Protein AF-A0A831NVC8-F1 (afdb_monomer_lite)

pLDDT: mean 94.71, std 5.54, range [62.0, 98.44]

Radius of gyration: 13.77 Å; chains: 1; bounding box: 27×17×34 Å

Foldseek 3Di:
DDDDDQDDDPPPCSVVVQVVCVVVVHDDDDPVVVVVVCCPPPHPNVPD

Secondary structure (DSSP, 8-state):
---------TTSSHHHHHHHHHHTT-----HHHHHHHHTSTT-TTT--

InterPro domains:
  IPR001977 Dephospho-CoA kinase [PF01121] (4-47)
  IPR001977 Dephospho-CoA kinase [PS51219] (3-48)
  IPR027417 P-loop containing nucleoside triphosphate hydrolase [G3DSA:3.40.50.300] (1-48)
  IPR027417 P-loop containing nucleoside triphosphate hydrolase [SSF52540] (1-46)

Organism: NCBI:txid1076588

Structure (mmCIF, N/CA/C/O backbone):
data_AF-A0A831NVC8-F1
#
_entry.id   AF-A0A831NVC8-F1
#
loop_
_atom_site.group_PDB
_atom_site.id
_atom_site.type_symbol
_atom_site.label_atom_id
_atom_site.label_alt_id
_atom_site.label_comp_id
_atom_site.label_asym_id
_atom_site.label_entity_id
_atom_site.label_seq_id
_atom_site.pdbx_PDB_ins_code
_atom_site.Cartn_x
_atom_site.Cartn_y
_atom_site.Cartn_z
_atom_site.occupancy
_atom_site.B_iso_or_equiv
_atom_site.auth_seq_id
_atom_site.auth_comp_id
_atom_site.auth_asym_id
_atom_site.auth_atom_id
_atom_site.pdbx_PDB_model_num
ATOM 1 N N . MET A 1 1 ? -17.621 8.443 -3.775 1.00 86.06 1 MET A N 1
ATOM 2 C CA . MET A 1 1 ? -16.946 7.579 -2.779 1.00 86.06 1 MET A CA 1
ATOM 3 C C . MET A 1 1 ? -15.943 8.416 -2.010 1.00 86.06 1 MET A C 1
ATOM 5 O O . MET A 1 1 ? -15.298 9.260 -2.624 1.00 86.06 1 MET A O 1
ATOM 9 N N . LEU A 1 2 ? -15.832 8.204 -0.700 1.00 96.00 2 LEU A N 1
ATOM 10 C CA . LEU A 1 2 ? -14.773 8.803 0.113 1.00 96.00 2 LEU A CA 1
ATOM 11 C C . LEU A 1 2 ? -13.416 8.208 -0.298 1.00 96.00 2 LEU A C 1
ATOM 13 O O . LEU A 1 2 ? -13.336 7.011 -0.568 1.00 96.00 2 LEU A O 1
ATOM 17 N N . ARG A 1 3 ? -12.370 9.037 -0.368 1.00 96.44 3 ARG A N 1
ATOM 18 C CA . ARG A 1 3 ? -10.993 8.618 -0.667 1.00 96.44 3 ARG A CA 1
ATOM 19 C C . ARG A 1 3 ? -10.084 9.068 0.468 1.00 96.44 3 ARG A C 1
ATOM 21 O O . ARG A 1 3 ? -10.174 10.218 0.890 1.00 96.44 3 ARG A O 1
ATOM 28 N N . ILE A 1 4 ? -9.230 8.168 0.945 1.00 96.69 4 ILE A N 1
ATOM 29 C CA . ILE A 1 4 ? -8.318 8.406 2.067 1.00 96.69 4 ILE A CA 1
ATOM 30 C C . ILE A 1 4 ? -6.915 7.997 1.623 1.00 96.69 4 ILE A C 1
ATOM 32 O O . ILE A 1 4 ? -6.729 6.891 1.124 1.00 96.69 4 ILE A O 1
ATOM 36 N N . GLY A 1 5 ? -5.940 8.894 1.784 1.00 96.88 5 GLY A N 1
ATOM 37 C CA . GLY A 1 5 ? -4.531 8.589 1.546 1.00 96.88 5 GLY A CA 1
ATOM 38 C C . GLY A 1 5 ? -3.881 8.029 2.807 1.00 96.88 5 GLY A C 1
ATOM 39 O O . GLY A 1 5 ? -3.867 8.704 3.836 1.00 96.88 5 GLY A O 1
ATOM 40 N N . LEU A 1 6 ? -3.330 6.818 2.724 1.00 96.88 6 LEU A N 1
ATOM 41 C CA . LEU A 1 6 ? -2.530 6.213 3.787 1.00 96.88 6 LEU A CA 1
ATOM 42 C C . LEU A 1 6 ? -1.041 6.403 3.471 1.00 96.88 6 LEU A C 1
ATOM 44 O O . LEU A 1 6 ? -0.557 5.943 2.443 1.00 96.88 6 LEU A O 1
ATOM 48 N N . THR A 1 7 ? -0.312 7.088 4.351 1.00 95.44 7 THR A N 1
ATOM 49 C CA . THR A 1 7 ? 1.1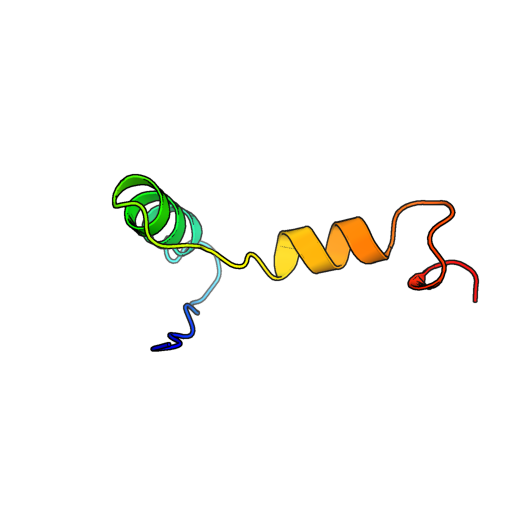27 7.356 4.204 1.00 95.44 7 THR A CA 1
ATOM 50 C C . THR A 1 7 ? 1.850 7.201 5.543 1.00 95.44 7 THR A C 1
ATOM 52 O O . THR A 1 7 ? 1.228 6.957 6.575 1.00 95.44 7 THR A O 1
ATOM 55 N N . GLY A 1 8 ? 3.177 7.291 5.533 1.00 95.00 8 GLY A N 1
ATOM 56 C CA . GLY A 1 8 ? 4.036 7.064 6.691 1.00 95.00 8 GLY A CA 1
ATOM 57 C C . GLY A 1 8 ? 5.444 6.619 6.293 1.00 95.00 8 GLY A C 1
ATOM 58 O O . GLY A 1 8 ? 5.667 6.128 5.184 1.00 95.00 8 GLY A O 1
ATOM 59 N N . GLY A 1 9 ? 6.403 6.772 7.205 1.00 95.94 9 GLY A N 1
ATOM 60 C CA . GLY A 1 9 ? 7.802 6.388 6.988 1.00 95.94 9 GLY A CA 1
ATOM 61 C C . GLY A 1 9 ? 8.035 4.873 6.896 1.00 95.94 9 GLY A C 1
ATOM 62 O O . GLY A 1 9 ? 7.116 4.058 7.024 1.00 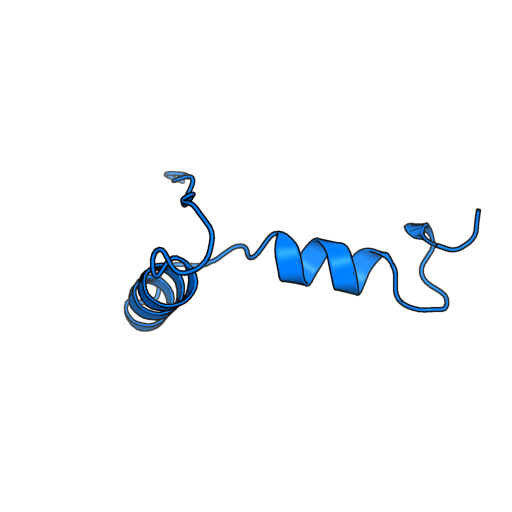95.94 9 GLY A O 1
ATOM 63 N N . ILE A 1 10 ? 9.288 4.475 6.668 1.00 94.88 10 ILE A N 1
ATOM 64 C CA . ILE A 1 10 ? 9.704 3.064 6.738 1.00 94.88 10 ILE A CA 1
ATOM 65 C C . ILE A 1 10 ? 9.372 2.501 8.127 1.00 94.88 10 ILE A C 1
ATOM 67 O O . ILE A 1 10 ? 9.524 3.190 9.131 1.00 94.88 10 ILE A O 1
ATOM 71 N N . ALA A 1 11 ? 8.885 1.256 8.164 1.00 94.81 11 ALA A N 1
ATOM 72 C CA . ALA A 1 11 ? 8.503 0.539 9.386 1.00 94.81 11 ALA A CA 1
ATOM 73 C C . ALA A 1 11 ? 7.412 1.212 10.251 1.00 94.81 11 ALA A C 1
ATOM 75 O O . ALA A 1 11 ? 7.177 0.788 11.377 1.00 94.81 11 ALA A O 1
ATOM 76 N N . SER A 1 12 ? 6.672 2.197 9.728 1.00 97.06 12 SER A N 1
ATOM 77 C CA . SER A 1 12 ? 5.595 2.871 10.475 1.00 97.06 12 SER A CA 1
ATOM 78 C C . SER A 1 12 ? 4.291 2.066 10.589 1.00 97.06 12 SER A C 1
ATOM 80 O O . SER A 1 12 ? 3.293 2.594 11.068 1.00 97.06 12 SER A O 1
ATOM 82 N N . GLY A 1 13 ? 4.255 0.829 10.081 1.00 96.94 13 GLY A N 1
ATOM 83 C CA . GLY A 1 13 ? 3.069 -0.033 10.130 1.00 96.94 13 GLY A CA 1
ATOM 84 C C . GLY A 1 13 ? 1.994 0.242 9.071 1.00 96.94 13 GLY A C 1
ATOM 85 O O . GLY A 1 13 ? 0.873 -0.221 9.241 1.00 96.94 13 GLY A O 1
ATOM 86 N N . LYS A 1 14 ? 2.303 0.951 7.971 1.00 97.12 14 LYS A N 1
ATOM 87 C CA . LYS A 1 14 ? 1.332 1.221 6.884 1.00 97.12 14 LYS A CA 1
ATOM 88 C C . LYS A 1 14 ? 0.629 -0.046 6.391 1.00 97.12 14 LYS A C 1
ATOM 90 O O . LYS A 1 14 ? -0.591 -0.058 6.340 1.00 97.12 14 LYS A O 1
ATOM 95 N N . THR A 1 15 ? 1.396 -1.100 6.106 1.00 96.00 15 THR A N 1
ATOM 96 C CA . THR A 1 15 ? 0.860 -2.389 5.643 1.00 96.00 15 THR A CA 1
ATOM 97 C C . THR A 1 15 ? -0.112 -2.988 6.658 1.00 96.00 15 THR A C 1
ATOM 99 O O . THR A 1 15 ? -1.209 -3.383 6.297 1.00 96.00 15 THR A O 1
ATOM 102 N N . ALA A 1 16 ? 0.213 -2.942 7.955 1.00 97.56 16 ALA A N 1
ATOM 103 C CA . ALA A 1 16 ? -0.696 -3.431 8.993 1.00 97.56 16 ALA A CA 1
ATOM 104 C C . ALA A 1 16 ? -2.016 -2.637 9.039 1.00 97.56 16 ALA A C 1
ATOM 106 O O . ALA A 1 16 ? -3.083 -3.210 9.252 1.00 97.56 16 ALA A O 1
ATOM 107 N N . VAL A 1 17 ? -1.960 -1.319 8.817 1.00 97.25 17 VAL A N 1
ATOM 108 C CA . VAL A 1 17 ? -3.155 -0.465 8.759 1.00 97.25 17 VAL A CA 1
ATOM 109 C C . VAL A 1 17 ? -3.984 -0.745 7.501 1.00 97.25 17 VAL A C 1
ATOM 111 O O . VAL A 1 17 ? -5.204 -0.871 7.606 1.00 97.25 17 VAL A O 1
ATOM 114 N N . SER A 1 1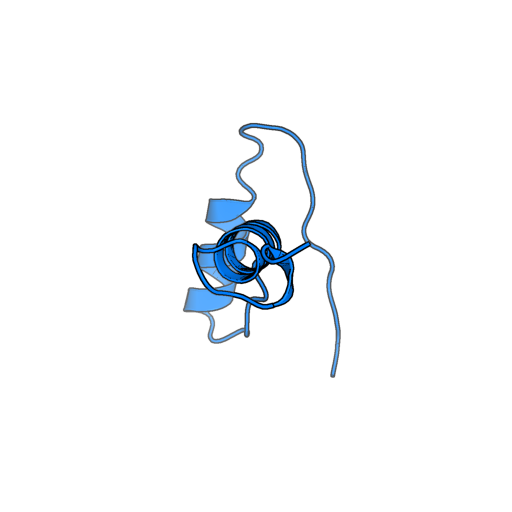8 ? -3.359 -0.863 6.323 1.00 97.25 18 SER A N 1
ATOM 115 C CA . SER A 1 18 ? -4.078 -1.199 5.086 1.00 97.25 18 SER A CA 1
ATOM 116 C C . SER A 1 18 ? -4.721 -2.581 5.160 1.00 97.25 18 SER A C 1
ATOM 118 O O . SER A 1 18 ? -5.885 -2.720 4.792 1.00 97.25 18 SER A O 1
ATOM 120 N N . ASP A 1 19 ? -4.023 -3.573 5.713 1.00 97.38 19 ASP A N 1
ATOM 121 C CA . ASP A 1 19 ? -4.549 -4.930 5.885 1.00 97.38 19 ASP A CA 1
ATOM 122 C C . ASP A 1 19 ? -5.758 -4.940 6.823 1.00 97.38 19 ASP A C 1
ATOM 124 O O . ASP A 1 19 ? -6.754 -5.615 6.561 1.00 97.38 19 ASP A O 1
ATOM 128 N N . HIS A 1 20 ? -5.712 -4.142 7.894 1.00 98.06 20 HIS A N 1
ATOM 129 C CA . HIS A 1 20 ? -6.845 -4.001 8.800 1.00 98.06 20 HIS A CA 1
ATOM 130 C C . HIS A 1 20 ? -8.066 -3.382 8.103 1.00 98.06 20 HIS A C 1
ATOM 132 O O . HIS A 1 20 ? -9.183 -3.870 8.271 1.00 98.06 20 HIS A O 1
ATOM 138 N N . PHE A 1 21 ? -7.875 -2.355 7.267 1.00 97.81 21 PHE A N 1
ATOM 139 C CA . PHE A 1 21 ? -8.966 -1.803 6.456 1.00 97.81 21 PHE A CA 1
ATOM 140 C C . PHE A 1 21 ? -9.540 -2.837 5.479 1.00 97.81 21 PHE A C 1
ATOM 142 O O . PHE A 1 21 ? -10.762 -2.962 5.376 1.00 97.81 21 PHE A O 1
ATOM 149 N N . ALA A 1 22 ? -8.683 -3.616 4.816 1.00 97.50 22 ALA A N 1
ATOM 150 C CA . ALA A 1 22 ? -9.115 -4.678 3.912 1.00 97.50 22 ALA A CA 1
ATOM 151 C C . ALA A 1 22 ? -9.948 -5.753 4.636 1.00 97.50 22 ALA A C 1
ATOM 153 O O . ALA A 1 22 ? -10.989 -6.168 4.127 1.00 97.50 22 ALA A O 1
ATOM 154 N N . GLN A 1 23 ? -9.558 -6.150 5.854 1.00 98.44 23 GLN A N 1
ATOM 155 C CA . GLN A 1 23 ? -10.318 -7.092 6.693 1.00 98.44 23 GLN A CA 1
ATOM 156 C C . GLN A 1 23 ? -11.715 -6.575 7.068 1.00 98.44 23 GLN A C 1
ATOM 158 O O . GLN A 1 23 ? -12.637 -7.368 7.249 1.00 98.44 23 GLN A O 1
ATOM 163 N N . LEU A 1 24 ? -11.891 -5.253 7.152 1.00 98.06 24 LEU A N 1
ATOM 164 C CA . LEU A 1 24 ? -13.189 -4.607 7.372 1.00 98.06 24 LEU A CA 1
ATOM 165 C C . LEU A 1 24 ? -14.023 -4.471 6.083 1.00 98.06 24 LEU A C 1
ATOM 167 O O . LEU A 1 24 ? -15.096 -3.871 6.106 1.00 98.06 24 LEU A O 1
ATOM 171 N N . GLY A 1 25 ? -13.545 -5.009 4.956 1.00 97.75 25 GLY A N 1
ATOM 172 C CA . GLY A 1 25 ? -14.216 -4.940 3.658 1.00 97.75 25 GLY A CA 1
ATOM 173 C C . GLY A 1 25 ? -14.036 -3.605 2.933 1.00 97.75 25 GLY A C 1
ATOM 174 O O . GLY A 1 25 ? -14.759 -3.330 1.976 1.00 97.75 25 GLY A O 1
ATOM 175 N N . ILE A 1 26 ? -13.096 -2.762 3.373 1.00 97.88 26 ILE A N 1
ATOM 176 C CA . ILE A 1 26 ? -12.795 -1.496 2.700 1.00 97.88 26 ILE A CA 1
ATOM 177 C C . ILE A 1 26 ? -11.823 -1.776 1.546 1.00 97.88 26 ILE A C 1
ATOM 179 O O . ILE A 1 26 ? -10.757 -2.344 1.781 1.00 97.88 26 ILE A O 1
ATOM 183 N N . PRO A 1 27 ? -12.145 -1.368 0.305 1.00 97.25 27 PRO A N 1
ATOM 184 C CA . PRO A 1 27 ? -11.232 -1.526 -0.819 1.00 97.25 27 PRO A CA 1
ATOM 185 C C . PRO A 1 27 ? -9.922 -0.768 -0.589 1.00 97.25 27 PRO A C 1
ATOM 187 O O . PRO A 1 27 ? -9.933 0.432 -0.303 1.00 97.25 27 PRO A O 1
ATOM 190 N N . VAL A 1 28 ? -8.800 -1.466 -0.758 1.00 96.81 28 VAL A N 1
ATOM 191 C CA . VAL 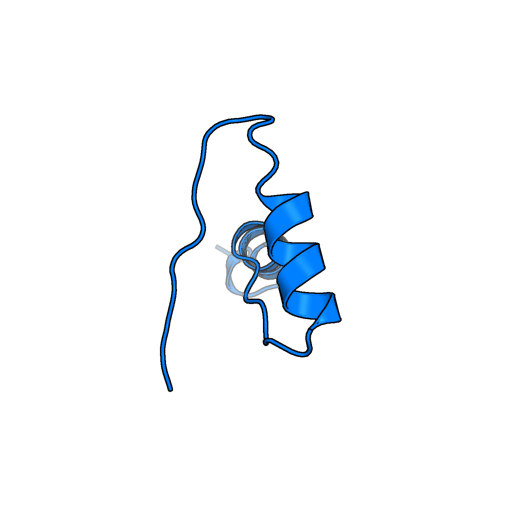A 1 28 ? -7.449 -0.906 -0.660 1.00 96.81 28 VAL A CA 1
ATOM 192 C C . VAL A 1 28 ? -6.843 -0.821 -2.055 1.00 96.81 28 VAL A C 1
ATOM 194 O O . VAL A 1 28 ? -6.934 -1.762 -2.837 1.00 96.81 28 VAL A O 1
ATOM 197 N N . ILE A 1 29 ? -6.227 0.320 -2.358 1.00 96.75 29 ILE A N 1
ATOM 198 C CA . ILE A 1 29 ? -5.423 0.527 -3.564 1.00 96.75 29 ILE A CA 1
ATOM 199 C C . ILE A 1 29 ? -3.968 0.609 -3.104 1.00 96.75 29 ILE A C 1
ATOM 201 O O . ILE A 1 29 ? -3.582 1.606 -2.492 1.00 96.75 29 ILE A O 1
ATOM 205 N N . ASP A 1 30 ? -3.184 -0.436 -3.368 1.00 95.12 30 ASP A N 1
ATOM 206 C CA . ASP A 1 30 ? -1.756 -0.471 -3.042 1.00 95.12 30 ASP A CA 1
ATOM 207 C C . ASP A 1 30 ? -0.932 0.070 -4.219 1.00 95.12 30 ASP A C 1
ATOM 209 O O . ASP A 1 30 ? -0.833 -0.541 -5.284 1.00 95.12 30 ASP A O 1
ATOM 213 N N . THR A 1 31 ? -0.342 1.248 -4.032 1.00 93.75 31 THR A N 1
ATOM 214 C CA . THR A 1 31 ? 0.449 1.916 -5.069 1.00 93.75 31 THR A CA 1
ATOM 215 C C . THR A 1 31 ? 1.795 1.248 -5.321 1.00 93.75 31 THR A C 1
ATOM 217 O O . THR A 1 31 ? 2.294 1.315 -6.445 1.00 93.75 31 THR A O 1
ATOM 220 N N . ASP A 1 32 ? 2.390 0.619 -4.305 1.00 92.12 32 ASP A N 1
ATOM 221 C CA . ASP A 1 32 ? 3.683 -0.052 -4.435 1.00 92.12 32 ASP A CA 1
ATOM 222 C C . ASP A 1 32 ? 3.519 -1.337 -5.247 1.00 92.12 32 ASP A C 1
ATOM 224 O O . ASP A 1 32 ? 4.338 -1.622 -6.123 1.00 92.12 32 ASP A O 1
ATOM 228 N N . GLN A 1 33 ? 2.436 -2.082 -5.003 1.00 94.19 33 GLN A N 1
ATOM 229 C CA . GLN A 1 33 ? 2.073 -3.248 -5.804 1.00 94.19 33 GLN A CA 1
ATOM 230 C C . GLN A 1 33 ? 1.805 -2.858 -7.261 1.00 94.19 33 GLN A C 1
ATOM 232 O O . GLN A 1 33 ? 2.452 -3.392 -8.160 1.00 94.19 33 GLN A O 1
ATOM 237 N N . ILE A 1 34 ? 0.926 -1.877 -7.492 1.00 95.25 34 ILE A N 1
ATOM 238 C CA . ILE A 1 34 ? 0.576 -1.424 -8.847 1.00 95.25 34 ILE A CA 1
ATOM 239 C C . ILE A 1 34 ? 1.823 -0.962 -9.606 1.00 95.25 34 ILE A C 1
ATOM 241 O O . ILE A 1 34 ? 2.001 -1.297 -10.772 1.00 95.25 34 ILE A O 1
ATOM 245 N N . SER A 1 35 ? 2.720 -0.223 -8.950 1.00 95.00 35 SER A N 1
ATOM 246 C CA . SER A 1 35 ? 3.949 0.254 -9.594 1.00 95.00 35 SER A CA 1
ATOM 247 C C . SER A 1 35 ? 4.853 -0.890 -10.054 1.00 95.00 35 SER A C 1
ATOM 249 O O . SER A 1 35 ? 5.503 -0.756 -11.086 1.00 95.00 35 SER A O 1
ATOM 251 N N . ARG A 1 36 ? 4.897 -2.010 -9.316 1.00 95.38 36 ARG A N 1
ATOM 252 C CA . ARG A 1 36 ? 5.661 -3.210 -9.700 1.00 95.38 36 ARG A CA 1
ATOM 253 C C . ARG A 1 36 ? 5.003 -3.952 -10.856 1.00 95.38 36 ARG A C 1
ATOM 255 O O . ARG A 1 36 ? 5.697 -4.299 -11.802 1.00 95.38 36 ARG A O 1
ATOM 262 N N . GLU A 1 37 ? 3.687 -4.146 -10.790 1.00 95.88 37 GLU A N 1
ATOM 263 C CA . GLU A 1 37 ? 2.903 -4.813 -11.840 1.00 95.88 37 GLU A CA 1
ATOM 264 C C . GLU A 1 37 ? 2.993 -4.059 -13.170 1.00 95.88 37 GLU A C 1
ATOM 266 O O . GLU A 1 37 ? 3.157 -4.660 -14.228 1.00 95.88 37 GLU A O 1
ATOM 271 N N . LEU A 1 38 ? 2.960 -2.724 -13.124 1.00 95.50 38 LEU A N 1
ATOM 272 C CA . LEU A 1 38 ? 3.079 -1.892 -14.319 1.00 95.50 38 LEU A CA 1
ATOM 273 C C . LEU A 1 38 ? 4.401 -2.103 -15.060 1.00 95.50 38 LEU A C 1
ATOM 275 O O . LEU A 1 38 ? 4.423 -1.934 -16.274 1.00 95.50 38 LEU A O 1
ATOM 279 N N . VAL A 1 39 ? 5.481 -2.483 -14.375 1.00 95.62 39 VAL A N 1
ATOM 280 C CA . VAL A 1 39 ? 6.824 -2.639 -14.962 1.00 95.62 39 VAL A CA 1
ATOM 281 C C . VAL A 1 39 ? 7.259 -4.099 -15.093 1.00 95.62 39 VAL A C 1
ATOM 283 O O . VAL A 1 39 ? 8.454 -4.381 -15.181 1.00 95.62 39 VAL A O 1
ATOM 286 N N . GLU A 1 40 ? 6.322 -5.047 -15.089 1.00 96.50 40 GLU A N 1
ATOM 287 C C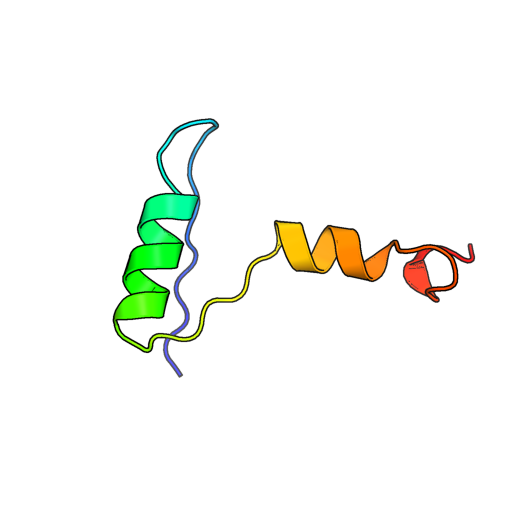A . GLU A 1 40 ? 6.651 -6.443 -15.371 1.00 96.50 40 GLU A CA 1
ATOM 288 C C . GLU A 1 40 ? 7.174 -6.631 -16.811 1.00 96.50 40 GLU A C 1
ATOM 290 O O . GLU A 1 40 ? 6.788 -5.903 -17.729 1.00 96.50 40 GLU A O 1
ATOM 295 N N . PRO A 1 41 ? 8.060 -7.614 -17.061 1.00 95.44 41 PRO A N 1
ATOM 296 C CA . PRO A 1 41 ? 8.532 -7.901 -18.410 1.00 95.44 41 PRO A CA 1
ATOM 297 C C . PRO A 1 41 ? 7.384 -8.117 -19.403 1.00 95.44 41 PRO A C 1
ATOM 299 O O . PRO A 1 41 ? 6.543 -8.992 -19.218 1.00 95.44 41 PRO A O 1
ATOM 302 N N . GLY A 1 42 ? 7.388 -7.343 -20.490 1.00 92.94 42 GLY A N 1
ATOM 303 C CA . GLY A 1 42 ? 6.371 -7.420 -21.542 1.00 92.94 42 GLY A CA 1
ATOM 304 C C . GLY A 1 42 ? 5.176 -6.480 -21.360 1.00 92.94 42 GLY A C 1
ATOM 305 O O . GLY A 1 42 ? 4.317 -6.452 -22.239 1.00 92.94 42 GLY A O 1
ATOM 306 N N . THR A 1 43 ? 5.115 -5.688 -20.285 1.00 94.81 43 THR A N 1
ATOM 307 C CA . THR A 1 43 ? 4.126 -4.608 -20.170 1.00 94.81 43 THR A CA 1
ATOM 308 C C . THR A 1 43 ? 4.513 -3.402 -21.024 1.00 94.81 43 THR A C 1
ATOM 310 O O . THR A 1 43 ? 5.691 -3.092 -21.212 1.00 94.81 43 THR A O 1
ATOM 313 N N . GLU A 1 44 ? 3.512 -2.665 -21.511 1.00 92.38 44 GLU A N 1
ATOM 314 C CA . GLU A 1 44 ? 3.732 -1.448 -22.306 1.00 92.38 44 GLU A CA 1
ATOM 315 C C . GLU A 1 44 ? 4.586 -0.407 -21.572 1.00 92.38 44 GLU A C 1
ATOM 317 O O . GLU A 1 44 ? 5.401 0.267 -22.197 1.00 92.38 44 GLU A O 1
ATOM 322 N N . ALA A 1 45 ? 4.439 -0.290 -20.247 1.00 90.25 45 ALA A N 1
ATOM 323 C CA . ALA A 1 45 ? 5.173 0.708 -19.475 1.00 90.25 45 ALA A CA 1
ATOM 324 C C . ALA A 1 45 ? 6.678 0.399 -19.350 1.00 90.25 45 ALA A C 1
ATOM 326 O O . ALA A 1 45 ? 7.447 1.315 -19.062 1.00 90.25 45 ALA A O 1
ATOM 327 N N . LEU A 1 46 ? 7.107 -0.851 -19.576 1.00 92.69 46 LEU A N 1
ATOM 328 C CA . LEU A 1 46 ? 8.522 -1.236 -19.577 1.00 92.69 46 LEU A CA 1
ATOM 329 C C . LEU A 1 46 ? 9.151 -1.235 -20.984 1.00 92.69 46 LEU A C 1
ATOM 331 O O . LEU A 1 46 ? 10.368 -1.135 -21.099 1.00 92.69 46 LEU A O 1
ATOM 335 N N . LEU A 1 47 ? 8.358 -1.339 -22.054 1.00 83.44 47 LEU A N 1
ATOM 336 C CA . LEU A 1 47 ? 8.826 -1.526 -23.440 1.00 83.44 47 LEU A CA 1
ATOM 337 C C . LEU A 1 47 ? 9.398 -0.260 -24.123 1.00 83.44 47 LEU A C 1
ATOM 339 O O . LEU A 1 47 ? 9.359 -0.166 -25.349 1.00 83.44 47 LEU A O 1
ATOM 343 N N . GLN A 1 48 ? 9.915 0.708 -23.362 1.00 62.00 48 GLN A N 1
ATOM 344 C CA . GLN A 1 48 ? 10.498 1.939 -23.920 1.00 62.00 48 GLN A CA 1
ATOM 345 C C . GLN A 1 48 ? 11.869 1.715 -24.562 1.00 62.00 48 GLN A C 1
ATOM 347 O O . GLN A 1 48 ? 12.737 1.086 -23.916 1.00 62.00 4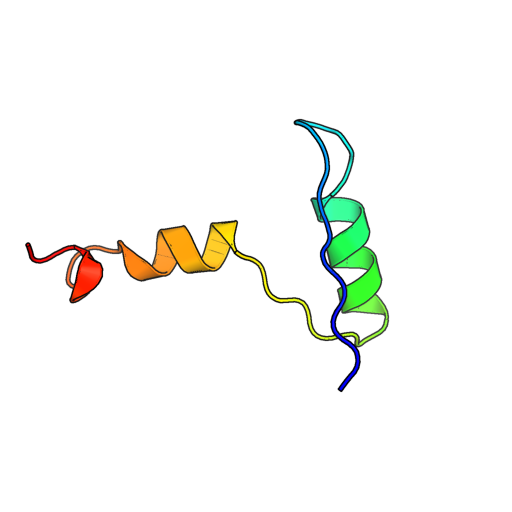8 GLN A O 1
#

Sequence (48 aa):
MLRIGLTGGIASGKTAVSDHFAQLGIPVIDTDQISRELVEPGTEALLQ